Protein AF-A0A859QQT3-F1 (afdb_monomer_lite)

Sequence (83 aa):
MRIIVHNDKCQGHARCWAHAPDVFKLDDEGYILPGDIEVAERDELLATRGARSCPERALEIDRAFDALLDRFLFNQACGGFNT

Foldseek 3Di:
DKKAFQQVLWDLPLQLCVQPVPFFDADPSNGTDDDMTDDDPVCVVSNVRSCVRDPSSRIDDDPCVVVVVVVVVVCVVVPPPDD

Radius of gyration: 16.07 Å; chains: 1; bounding box: 49×36×29 Å

Organism: NCBI:txid375549

InterPro domains:
  IPR051269 Iron-sulfur cluster electron transport [PTHR36923] (1-62)

pLDDT: mean 87.72, std 15.72, range [51.12, 97.94]

Structure (mmCIF, N/CA/C/O backbone):
data_AF-A0A859QQT3-F1
#
_entry.id   AF-A0A859QQT3-F1
#
loop_
_atom_site.group_PDB
_atom_site.id
_atom_site.type_symbol
_atom_site.label_atom_id
_atom_site.label_alt_id
_atom_site.label_comp_id
_atom_site.label_asym_id
_atom_site.label_entity_id
_atom_site.label_seq_id
_atom_site.pdbx_PDB_ins_code
_atom_site.Cartn_x
_atom_site.Cartn_y
_atom_site.Cartn_z
_atom_site.occupancy
_atom_site.B_iso_or_equiv
_atom_site.auth_seq_id
_atom_site.auth_comp_id
_atom_site.auth_asym_id
_atom_site.auth_atom_id
_atom_site.pdbx_PDB_model_num
ATOM 1 N N . MET A 1 1 ? -6.414 5.113 10.166 1.00 92.38 1 MET A N 1
ATOM 2 C CA . MET A 1 1 ? -5.247 5.874 9.630 1.00 92.38 1 MET A CA 1
ATOM 3 C C . MET A 1 1 ? -5.213 5.837 8.101 1.00 92.38 1 MET A C 1
ATOM 5 O O . MET A 1 1 ? -5.897 5.003 7.515 1.00 92.38 1 MET A O 1
ATOM 9 N N . ARG A 1 2 ? -4.366 6.641 7.435 1.00 95.38 2 ARG A N 1
ATOM 10 C CA . ARG A 1 2 ? -4.176 6.585 5.969 1.00 95.38 2 ARG A CA 1
ATOM 11 C C . ARG A 1 2 ? -2.709 6.387 5.570 1.00 95.38 2 ARG A C 1
ATOM 13 O O . ARG A 1 2 ? -1.807 6.908 6.224 1.00 95.38 2 ARG A O 1
ATOM 20 N N . ILE A 1 3 ? -2.465 5.633 4.498 1.00 97.06 3 ILE A N 1
ATOM 21 C CA . ILE A 1 3 ? -1.154 5.527 3.845 1.00 97.06 3 ILE A CA 1
ATOM 22 C C . ILE A 1 3 ? -1.180 6.315 2.540 1.00 97.06 3 ILE A C 1
ATOM 24 O O . ILE A 1 3 ? -1.979 6.009 1.659 1.00 97.06 3 ILE A O 1
ATOM 28 N N . ILE A 1 4 ? -0.285 7.289 2.412 1.00 97.25 4 ILE A N 1
ATOM 29 C CA . ILE A 1 4 ? -0.076 8.043 1.175 1.00 97.25 4 ILE A CA 1
ATOM 30 C C . ILE A 1 4 ? 0.949 7.292 0.326 1.00 97.25 4 ILE A C 1
ATOM 32 O O . ILE A 1 4 ? 2.034 6.943 0.811 1.00 97.25 4 ILE A O 1
ATOM 36 N N . VAL A 1 5 ? 0.595 7.020 -0.931 1.00 97.69 5 VAL A N 1
ATOM 37 C CA . VAL A 1 5 ? 1.412 6.205 -1.840 1.00 97.69 5 VAL A CA 1
ATOM 38 C C . VAL A 1 5 ? 2.144 7.092 -2.846 1.00 97.69 5 VAL A C 1
ATOM 40 O O . VAL A 1 5 ? 1.556 7.629 -3.781 1.00 97.69 5 VAL A O 1
ATOM 43 N N . HIS A 1 6 ? 3.464 7.179 -2.693 1.00 97.62 6 HIS A N 1
ATOM 44 C CA . HIS A 1 6 ? 4.377 7.846 -3.625 1.00 97.62 6 HIS A CA 1
ATOM 45 C C . HIS A 1 6 ? 4.852 6.837 -4.677 1.00 97.62 6 HIS A C 1
ATOM 47 O O . HIS A 1 6 ? 5.896 6.195 -4.525 1.00 97.62 6 HIS A O 1
ATOM 53 N N . ASN A 1 7 ? 4.030 6.621 -5.707 1.00 95.38 7 ASN A N 1
ATOM 54 C CA . ASN A 1 7 ? 4.255 5.573 -6.710 1.00 95.38 7 ASN A CA 1
ATOM 55 C C . ASN A 1 7 ? 5.571 5.765 -7.491 1.00 95.38 7 ASN A C 1
ATOM 57 O O . ASN A 1 7 ? 6.261 4.794 -7.782 1.00 95.38 7 ASN A O 1
ATOM 61 N N . ASP A 1 8 ? 5.977 7.017 -7.707 1.00 96.56 8 ASP A N 1
ATOM 62 C CA . ASP A 1 8 ? 7.243 7.430 -8.328 1.00 96.56 8 ASP A CA 1
ATOM 63 C C . ASP A 1 8 ? 8.495 6.916 -7.595 1.00 96.56 8 ASP A C 1
ATOM 65 O O . ASP A 1 8 ? 9.546 6.723 -8.205 1.00 96.56 8 ASP A O 1
ATOM 69 N N . LYS A 1 9 ? 8.387 6.658 -6.287 1.00 97.44 9 LYS A N 1
ATOM 70 C CA . LYS A 1 9 ? 9.469 6.097 -5.466 1.00 97.44 9 LYS A CA 1
ATOM 71 C C . LYS A 1 9 ? 9.430 4.576 -5.386 1.00 97.44 9 LYS A C 1
ATOM 73 O O . LYS A 1 9 ? 10.359 3.971 -4.858 1.00 97.44 9 LYS A O 1
ATOM 78 N N . CYS A 1 10 ? 8.358 3.929 -5.839 1.00 97.94 10 CYS A N 1
ATOM 79 C CA . CYS A 1 10 ? 8.246 2.481 -5.749 1.00 97.94 10 CYS A CA 1
ATOM 80 C C . CYS A 1 10 ? 9.202 1.806 -6.742 1.00 97.94 10 CYS A C 1
ATOM 82 O O . CYS A 1 10 ? 9.265 2.178 -7.906 1.00 97.94 10 CYS A O 1
ATOM 84 N N . GLN A 1 11 ? 9.936 0.795 -6.277 1.00 97.62 11 GLN A N 1
ATOM 85 C CA . GLN A 1 11 ? 10.915 0.045 -7.078 1.00 97.62 11 GLN A CA 1
ATOM 86 C C . GLN A 1 11 ? 10.623 -1.469 -7.074 1.00 97.62 11 GLN A C 1
ATOM 88 O O . GLN A 1 11 ? 11.537 -2.278 -7.157 1.00 97.62 11 GLN A O 1
ATOM 93 N N . GLY A 1 12 ? 9.364 -1.877 -6.872 1.00 97.06 12 GLY A N 1
ATOM 94 C CA . GLY A 1 12 ? 8.959 -3.286 -7.015 1.00 97.06 12 GLY A CA 1
ATOM 95 C C . GLY A 1 12 ? 9.449 -4.262 -5.930 1.00 97.06 12 GLY A C 1
ATOM 96 O O . GLY A 1 12 ? 9.404 -5.472 -6.110 1.00 97.06 12 GLY A O 1
ATOM 97 N N . HIS A 1 13 ? 9.919 -3.784 -4.771 1.00 97.00 13 HIS A N 1
ATOM 98 C CA . HIS A 1 13 ? 10.481 -4.659 -3.724 1.00 97.00 13 HIS A CA 1
ATOM 99 C C . HIS A 1 13 ? 9.465 -5.592 -3.032 1.00 97.00 13 HIS A C 1
ATOM 101 O O . HIS A 1 13 ? 9.877 -6.455 -2.258 1.00 97.00 13 HIS A O 1
ATOM 107 N N . ALA A 1 14 ? 8.156 -5.357 -3.190 1.00 97.06 14 ALA A N 1
ATOM 108 C CA . ALA A 1 14 ? 7.057 -6.120 -2.577 1.00 97.06 14 ALA A CA 1
ATOM 109 C C . ALA A 1 14 ? 7.098 -6.309 -1.035 1.00 97.06 14 ALA A C 1
AT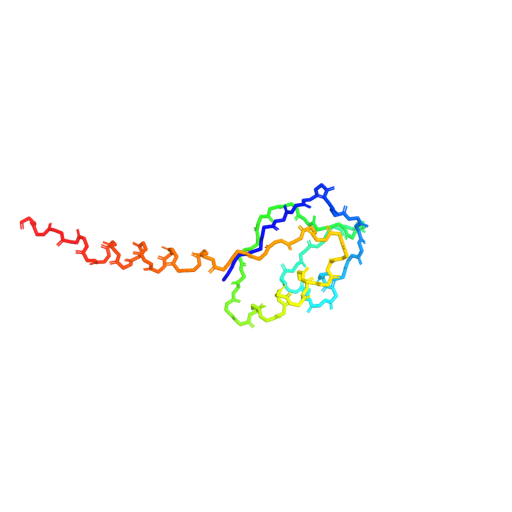OM 111 O O . ALA A 1 14 ? 6.324 -7.079 -0.464 1.00 97.06 14 ALA A O 1
ATOM 112 N N . ARG A 1 15 ? 7.963 -5.581 -0.313 1.00 97.62 15 ARG A N 1
ATOM 113 C CA . ARG A 1 15 ? 8.141 -5.727 1.147 1.00 97.62 15 ARG A CA 1
ATOM 114 C C . ARG A 1 15 ? 6.910 -5.309 1.947 1.00 97.62 15 ARG A C 1
ATOM 116 O O . ARG A 1 15 ? 6.586 -5.943 2.947 1.00 97.62 15 ARG A O 1
ATOM 123 N N . CYS A 1 16 ? 6.205 -4.272 1.498 1.00 97.94 16 CYS A N 1
ATOM 124 C CA . CYS A 1 16 ? 4.963 -3.832 2.129 1.00 97.94 16 CYS A CA 1
ATOM 125 C C . CYS A 1 16 ? 3.907 -4.944 2.110 1.00 97.94 16 CYS A C 1
ATOM 127 O O . CYS A 1 16 ? 3.375 -5.298 3.162 1.00 97.94 16 CYS A O 1
ATOM 129 N N . TRP A 1 17 ? 3.690 -5.552 0.944 1.00 97.81 17 TRP A N 1
ATOM 130 C CA . TRP A 1 17 ? 2.780 -6.678 0.758 1.00 97.81 17 TRP A CA 1
ATOM 131 C C . TRP A 1 17 ? 3.167 -7.887 1.610 1.00 97.81 17 TRP A C 1
ATOM 133 O O . TRP A 1 17 ? 2.309 -8.453 2.275 1.00 97.81 17 TRP A O 1
ATOM 143 N N . ALA A 1 18 ? 4.458 -8.224 1.698 1.00 97.25 18 ALA A N 1
ATOM 144 C CA . ALA A 1 18 ? 4.923 -9.338 2.529 1.00 97.25 18 ALA A CA 1
ATOM 145 C C . ALA A 1 18 ? 4.573 -9.182 4.025 1.00 97.25 18 ALA A C 1
ATOM 147 O O . ALA A 1 18 ? 4.419 -10.176 4.732 1.00 97.25 18 ALA A O 1
ATOM 148 N N . HIS A 1 19 ? 4.447 -7.945 4.519 1.00 97.31 19 HIS A N 1
ATOM 149 C CA . HIS A 1 19 ? 4.048 -7.670 5.901 1.00 97.31 19 HIS A CA 1
ATOM 150 C C . HIS A 1 19 ? 2.535 -7.527 6.098 1.00 97.31 19 HIS A C 1
ATOM 152 O O . HIS A 1 19 ? 2.053 -7.805 7.196 1.00 97.31 19 HIS A O 1
ATOM 158 N N . ALA A 1 20 ? 1.807 -7.052 5.087 1.00 97.19 20 ALA A N 1
ATOM 159 C CA . ALA A 1 20 ? 0.371 -6.799 5.170 1.00 97.19 20 ALA A CA 1
ATOM 160 C C . ALA A 1 20 ? -0.303 -7.004 3.795 1.00 97.19 20 ALA A C 1
ATOM 162 O O . ALA A 1 20 ? -0.656 -6.023 3.132 1.00 97.19 20 ALA A O 1
ATOM 163 N N . PRO A 1 21 ? -0.490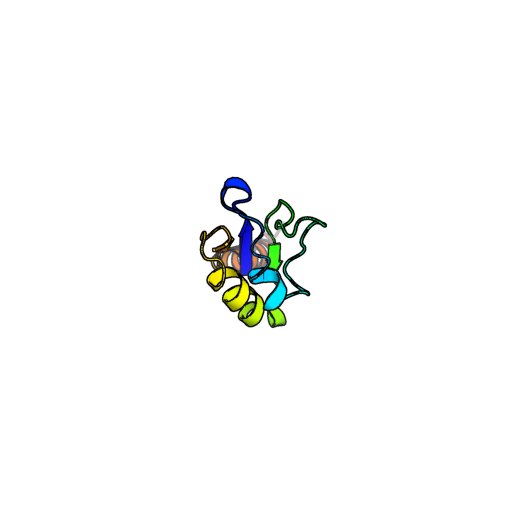 -8.262 3.353 1.00 96.31 21 PRO A N 1
ATOM 164 C CA . PRO A 1 21 ? -1.022 -8.583 2.020 1.00 96.31 21 PRO A CA 1
ATOM 165 C C . PRO A 1 21 ? -2.503 -8.203 1.861 1.00 96.31 21 PRO A C 1
ATOM 167 O O . PRO A 1 21 ? -3.010 -8.003 0.751 1.00 96.31 21 PRO A O 1
ATOM 170 N N . ASP A 1 22 ? -3.209 -8.067 2.981 1.00 96.00 22 ASP A N 1
ATOM 171 C CA . ASP A 1 22 ? -4.598 -7.620 3.005 1.00 96.00 22 ASP A CA 1
ATOM 172 C C . ASP A 1 22 ? -4.724 -6.104 2.803 1.00 96.00 22 ASP A C 1
ATOM 174 O O . ASP A 1 22 ? -5.721 -5.657 2.241 1.00 96.00 22 ASP A O 1
ATOM 178 N N . VAL A 1 23 ? -3.687 -5.335 3.166 1.00 97.00 23 VAL A N 1
ATOM 179 C CA . VAL A 1 23 ? -3.662 -3.864 3.086 1.00 97.00 23 VAL A CA 1
ATOM 180 C C . VAL A 1 23 ? -3.051 -3.381 1.775 1.00 97.00 23 VAL A C 1
ATOM 182 O O . VAL A 1 23 ? -3.634 -2.553 1.081 1.00 97.00 23 VAL A O 1
ATOM 185 N N . PHE A 1 24 ? -1.867 -3.882 1.425 1.00 97.44 24 PHE A N 1
ATOM 186 C CA . PHE A 1 24 ? -1.152 -3.443 0.232 1.00 97.44 24 PHE A CA 1
ATOM 187 C C . PHE A 1 24 ? -1.512 -4.350 -0.934 1.00 97.44 24 PHE A C 1
ATOM 189 O O . PHE A 1 24 ? -1.390 -5.565 -0.825 1.00 97.44 24 PHE A O 1
ATOM 196 N N . LYS A 1 25 ? -1.937 -3.770 -2.054 1.00 97.25 25 LYS A N 1
ATOM 197 C CA . LYS A 1 25 ? -2.184 -4.499 -3.301 1.00 97.25 25 LYS A CA 1
ATOM 198 C C . LYS A 1 25 ? -1.104 -4.131 -4.302 1.00 97.25 25 LYS A C 1
ATOM 200 O O . LYS A 1 25 ? -0.801 -2.950 -4.466 1.00 97.25 25 LYS A O 1
ATOM 205 N N . LEU A 1 26 ? -0.502 -5.151 -4.899 1.00 97.50 26 LEU A N 1
ATOM 206 C CA . LEU A 1 26 ? 0.533 -4.994 -5.911 1.00 97.50 26 LEU A CA 1
ATOM 207 C C . LEU A 1 26 ? -0.023 -5.382 -7.280 1.00 97.50 26 LEU A C 1
ATOM 209 O O . LEU A 1 26 ? -0.996 -6.136 -7.349 1.00 97.50 26 LEU A O 1
ATOM 213 N N . ASP A 1 27 ? 0.600 -4.876 -8.336 1.00 96.12 27 ASP A N 1
ATOM 214 C CA . ASP A 1 27 ? 0.451 -5.431 -9.678 1.00 96.12 27 ASP A CA 1
ATOM 215 C C . ASP A 1 27 ? 1.302 -6.700 -9.869 1.00 96.12 27 ASP A C 1
ATOM 217 O O . ASP A 1 27 ? 1.993 -7.166 -8.955 1.00 96.12 27 ASP A O 1
ATOM 221 N N . ASP A 1 28 ? 1.242 -7.261 -11.077 1.00 95.25 28 ASP A N 1
ATOM 222 C CA . ASP A 1 28 ? 1.955 -8.486 -11.447 1.00 95.25 28 ASP A CA 1
ATOM 223 C C . ASP A 1 28 ? 3.488 -8.311 -11.467 1.00 95.25 28 ASP A C 1
ATOM 225 O O . ASP A 1 28 ? 4.225 -9.295 -11.406 1.00 95.25 28 ASP A O 1
ATOM 229 N N . GLU A 1 29 ? 3.978 -7.069 -11.518 1.00 94.06 29 GLU A N 1
ATOM 230 C CA . GLU A 1 29 ? 5.403 -6.720 -11.501 1.00 94.06 29 GLU A CA 1
ATOM 231 C C . GLU A 1 29 ? 5.913 -6.412 -10.077 1.00 94.06 29 GLU A C 1
ATOM 233 O O . GLU A 1 29 ? 7.112 -6.218 -9.865 1.00 94.06 29 GLU A O 1
ATOM 238 N N . GLY A 1 30 ? 5.028 -6.419 -9.073 1.00 94.25 30 GLY A N 1
ATOM 239 C CA . GLY A 1 30 ? 5.362 -6.196 -7.665 1.00 94.25 30 GLY A CA 1
ATOM 240 C C . GLY A 1 30 ? 5.378 -4.723 -7.242 1.00 94.25 30 GLY A C 1
ATOM 241 O O . GLY A 1 30 ? 5.824 -4.412 -6.126 1.00 94.25 30 GLY A O 1
ATOM 242 N N . TYR A 1 31 ? 4.892 -3.814 -8.088 1.00 97.38 31 TYR A N 1
ATOM 243 C CA . TYR A 1 31 ? 4.705 -2.408 -7.743 1.00 97.38 31 TYR A CA 1
ATOM 244 C C . TYR A 1 31 ? 3.411 -2.219 -6.965 1.00 97.38 31 TYR A C 1
ATOM 246 O O . TYR A 1 31 ? 2.414 -2.897 -7.187 1.00 97.38 31 TYR A O 1
ATOM 254 N N . ILE A 1 32 ? 3.424 -1.275 -6.025 1.00 97.50 32 ILE A N 1
ATOM 255 C CA . ILE A 1 32 ? 2.208 -0.893 -5.307 1.00 97.50 32 ILE A CA 1
ATOM 256 C C . ILE A 1 32 ? 1.223 -0.248 -6.285 1.00 97.50 32 ILE A C 1
ATOM 258 O O . ILE A 1 32 ? 1.618 0.597 -7.089 1.00 97.50 32 ILE A O 1
ATOM 262 N N . LEU A 1 33 ? -0.056 -0.616 -6.202 1.00 97.31 33 LEU A N 1
ATOM 263 C CA . LEU A 1 33 ? -1.088 0.056 -6.988 1.00 97.31 33 LEU A CA 1
ATOM 264 C C . LEU A 1 33 ? -1.180 1.546 -6.599 1.00 97.31 33 LEU A C 1
ATOM 266 O O . LEU A 1 33 ? -0.973 1.892 -5.432 1.00 97.31 33 LEU A O 1
ATOM 270 N N . PRO A 1 34 ? -1.464 2.447 -7.556 1.00 95.56 34 PRO A N 1
ATOM 271 C CA . PRO A 1 34 ? -1.589 3.871 -7.276 1.00 95.56 34 PRO A CA 1
ATOM 272 C C . PRO A 1 34 ? -2.845 4.174 -6.450 1.00 95.56 34 PRO A C 1
ATOM 274 O O . PRO A 1 34 ? -3.887 3.544 -6.625 1.00 95.56 34 PRO A O 1
ATOM 277 N N . GLY A 1 35 ? -2.748 5.203 -5.608 1.00 96.12 35 GLY A N 1
ATOM 278 C CA . GLY A 1 35 ? -3.839 5.678 -4.759 1.00 96.12 35 GLY A CA 1
ATOM 279 C C . GLY A 1 35 ? -3.554 5.490 -3.272 1.00 96.12 35 GLY A C 1
ATOM 280 O O . GLY A 1 35 ? -2.900 4.533 -2.860 1.00 96.12 35 GLY A O 1
ATOM 281 N N . ASP A 1 36 ? -4.046 6.431 -2.471 1.00 95.81 36 ASP A N 1
ATOM 282 C CA . ASP A 1 36 ? -3.915 6.375 -1.019 1.00 95.81 36 ASP A CA 1
ATOM 283 C C . ASP A 1 36 ? -4.768 5.241 -0.439 1.00 95.81 36 ASP A C 1
ATOM 285 O O . ASP A 1 36 ? -5.845 4.922 -0.946 1.00 95.81 36 ASP A O 1
ATOM 289 N N . ILE A 1 37 ? -4.292 4.648 0.654 1.00 96.06 37 ILE A N 1
ATOM 290 C CA . ILE A 1 37 ? -4.921 3.487 1.283 1.00 96.06 37 ILE A CA 1
ATOM 291 C C . ILE A 1 37 ? -5.487 3.907 2.634 1.00 96.06 37 ILE A C 1
ATOM 293 O O . ILE A 1 37 ? -4.737 4.243 3.555 1.00 96.06 37 ILE A O 1
ATOM 297 N N . GLU A 1 38 ? -6.808 3.859 2.773 1.00 95.25 38 GLU A N 1
ATOM 298 C CA . GLU A 1 38 ? -7.456 3.905 4.082 1.00 95.25 38 GLU A CA 1
ATOM 299 C C . GLU A 1 38 ? -7.279 2.560 4.783 1.00 95.25 38 GLU A C 1
ATOM 301 O O . GLU A 1 38 ? -7.572 1.498 4.231 1.00 95.25 38 GLU A O 1
ATOM 306 N N . VAL A 1 39 ? -6.760 2.601 6.007 1.00 94.94 39 VAL A N 1
ATOM 307 C CA . VAL A 1 39 ? -6.430 1.401 6.773 1.00 94.94 39 VAL A CA 1
ATOM 308 C C . VAL A 1 39 ? -7.418 1.258 7.919 1.00 94.94 39 VAL A C 1
ATOM 310 O O . VAL A 1 39 ? -7.581 2.179 8.720 1.00 94.94 39 VAL A O 1
ATOM 313 N N . ALA A 1 40 ? -8.039 0.082 8.016 1.00 93.75 40 ALA A N 1
ATOM 314 C CA . ALA A 1 40 ? -8.900 -0.271 9.136 1.00 93.75 40 ALA A CA 1
ATOM 315 C C . ALA A 1 40 ? -8.107 -0.330 10.453 1.00 93.75 40 ALA A C 1
ATOM 317 O O . ALA A 1 40 ? -6.966 -0.787 10.471 1.00 93.75 40 ALA A O 1
ATOM 318 N N . GLU A 1 41 ? -8.744 0.035 11.569 1.00 92.06 41 GLU A N 1
ATOM 319 C CA . GLU A 1 41 ? -8.095 0.131 12.890 1.00 92.06 41 GLU A CA 1
ATOM 320 C C . GLU A 1 41 ? -7.348 -1.160 13.299 1.00 92.06 41 GLU A C 1
ATOM 322 O O . GLU A 1 41 ? -6.222 -1.136 13.797 1.00 92.06 41 GLU A O 1
ATOM 327 N N . ARG A 1 42 ? -7.935 -2.327 12.999 1.00 94.25 42 ARG A N 1
ATOM 328 C CA . ARG A 1 42 ? -7.325 -3.640 13.281 1.00 94.25 42 ARG A CA 1
ATOM 329 C C . ARG A 1 42 ? -6.025 -3.905 12.505 1.00 94.25 42 ARG A C 1
ATOM 331 O O . ARG A 1 42 ? -5.201 -4.699 12.951 1.00 94.25 42 ARG A O 1
ATOM 338 N N . ASP A 1 43 ? -5.851 -3.255 11.356 1.00 96.25 43 ASP A N 1
ATOM 339 C CA . ASP A 1 43 ? -4.764 -3.501 10.407 1.00 96.25 43 ASP A CA 1
ATOM 340 C C . ASP A 1 43 ? -3.652 -2.441 10.514 1.00 96.25 43 ASP A C 1
ATOM 342 O O . ASP A 1 43 ? -2.587 -2.597 9.914 1.00 96.25 43 ASP A O 1
ATOM 346 N N . GLU A 1 44 ? -3.828 -1.397 11.332 1.00 95.31 44 GLU A N 1
ATOM 347 C CA . GLU A 1 44 ? -2.891 -0.271 11.465 1.00 95.31 44 GLU A CA 1
ATOM 348 C C . GLU A 1 44 ? -1.472 -0.688 11.840 1.00 95.31 44 GLU A C 1
ATOM 350 O O . GLU A 1 44 ? -0.485 -0.140 11.334 1.00 95.31 44 GLU A O 1
ATOM 355 N N . LEU A 1 45 ? -1.345 -1.683 12.719 1.00 96.31 45 LEU A N 1
ATOM 356 C CA . LEU A 1 45 ? -0.043 -2.179 13.149 1.00 96.31 45 LEU A CA 1
ATOM 357 C C . LEU A 1 45 ? 0.688 -2.905 12.010 1.00 96.31 45 LEU A C 1
ATOM 359 O O . LEU A 1 45 ? 1.911 -2.777 11.882 1.00 96.31 45 LEU A O 1
ATOM 363 N N . LEU A 1 46 ? -0.043 -3.675 11.199 1.00 97.44 46 LEU A N 1
ATOM 364 C CA . LEU A 1 46 ? 0.506 -4.379 10.039 1.00 97.44 46 LEU A CA 1
ATOM 365 C C . LEU A 1 46 ? 0.820 -3.390 8.916 1.00 97.44 46 LEU A C 1
ATOM 367 O O . LEU A 1 46 ? 1.930 -3.411 8.387 1.00 97.44 46 LEU A O 1
ATOM 371 N N . ALA A 1 47 ? -0.086 -2.453 8.639 1.00 97.19 47 ALA A N 1
ATOM 372 C CA . ALA A 1 47 ? 0.117 -1.378 7.676 1.00 97.19 47 ALA A CA 1
ATOM 373 C C . ALA A 1 47 ? 1.331 -0.512 8.034 1.00 97.19 47 ALA A C 1
ATOM 375 O O . ALA A 1 47 ? 2.180 -0.251 7.186 1.00 97.19 47 ALA A O 1
ATOM 376 N N . THR A 1 48 ? 1.486 -0.137 9.308 1.00 97.12 48 THR A N 1
ATOM 377 C CA . THR A 1 48 ? 2.650 0.620 9.793 1.00 97.12 48 THR A CA 1
ATOM 378 C C . THR A 1 48 ? 3.948 -0.159 9.587 1.00 97.12 48 THR A C 1
ATOM 380 O O . THR A 1 48 ? 4.948 0.415 9.150 1.00 97.12 48 THR A O 1
ATOM 383 N N . ARG A 1 49 ? 3.959 -1.465 9.889 1.00 97.81 49 ARG A N 1
ATOM 384 C CA . ARG A 1 49 ? 5.132 -2.320 9.650 1.00 97.81 49 ARG A CA 1
ATOM 385 C C . ARG A 1 49 ? 5.449 -2.440 8.162 1.00 97.81 49 ARG A C 1
ATOM 387 O O . ARG A 1 49 ? 6.603 -2.250 7.786 1.00 97.81 49 ARG A O 1
ATOM 394 N N . GLY A 1 50 ? 4.444 -2.685 7.326 1.00 97.81 50 GLY A N 1
ATOM 395 C CA . GLY A 1 50 ? 4.609 -2.776 5.878 1.00 97.81 50 GLY A CA 1
ATOM 396 C C . GLY A 1 50 ? 5.110 -1.471 5.263 1.00 97.81 50 GLY A C 1
ATOM 397 O O . GLY A 1 50 ? 6.100 -1.496 4.534 1.00 97.81 50 GLY A O 1
ATOM 398 N N . ALA A 1 51 ? 4.535 -0.327 5.635 1.00 97.75 51 ALA A N 1
ATOM 399 C CA . ALA A 1 51 ? 4.991 0.983 5.175 1.00 97.75 51 ALA A CA 1
ATOM 400 C C . ALA A 1 51 ? 6.457 1.250 5.557 1.00 97.75 51 ALA A C 1
ATOM 402 O O . ALA A 1 51 ? 7.276 1.589 4.704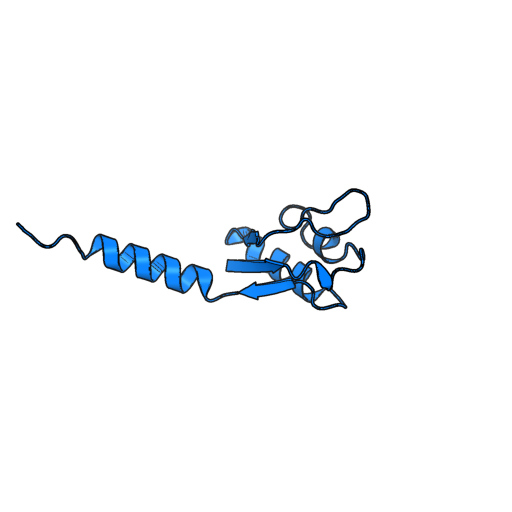 1.00 97.75 51 ALA A O 1
ATOM 403 N N . ARG A 1 52 ? 6.827 0.998 6.822 1.00 97.69 52 ARG A N 1
ATOM 404 C CA . ARG A 1 52 ? 8.205 1.180 7.321 1.00 97.69 52 ARG A CA 1
ATOM 405 C C . ARG A 1 52 ? 9.215 0.186 6.756 1.00 97.69 52 ARG A C 1
ATOM 407 O O . ARG A 1 52 ? 10.414 0.432 6.842 1.00 97.69 52 ARG A O 1
ATOM 414 N N . SER A 1 53 ? 8.755 -0.932 6.203 1.00 97.94 53 SER A N 1
ATOM 415 C CA . SER A 1 53 ? 9.634 -1.912 5.570 1.00 97.94 53 SER A CA 1
ATOM 416 C C . SER A 1 53 ? 10.172 -1.441 4.217 1.00 97.94 53 SER A C 1
ATOM 418 O O . SER A 1 53 ? 11.150 -2.016 3.741 1.00 97.94 53 SER A O 1
ATOM 420 N N . CYS A 1 54 ? 9.548 -0.434 3.595 1.00 97.81 54 CYS A N 1
ATOM 421 C CA . CYS A 1 54 ? 9.923 0.063 2.278 1.00 97.81 54 CYS A CA 1
ATOM 422 C C . CYS A 1 54 ? 11.289 0.779 2.330 1.00 97.81 54 CYS A C 1
ATOM 424 O O . CYS A 1 54 ? 11.393 1.814 2.995 1.00 97.81 54 CYS A O 1
ATOM 426 N N . PRO A 1 55 ? 12.326 0.282 1.625 1.00 97.19 55 PRO A N 1
ATOM 427 C CA . PRO A 1 55 ? 13.644 0.922 1.615 1.00 97.19 55 PRO A CA 1
ATOM 428 C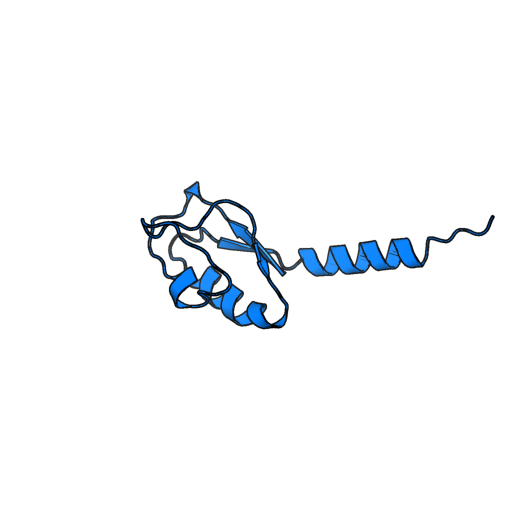 C . PRO A 1 55 ? 13.604 2.311 0.959 1.00 97.19 55 PRO A C 1
ATOM 430 O O . PRO A 1 55 ? 14.246 3.238 1.444 1.00 97.19 55 PRO A O 1
ATOM 433 N N . GLU A 1 56 ? 12.755 2.474 -0.058 1.00 97.88 56 GLU A N 1
ATOM 434 C CA . GLU A 1 56 ? 12.602 3.710 -0.838 1.00 97.88 56 GLU A CA 1
ATOM 435 C C . GLU A 1 56 ? 11.727 4.768 -0.159 1.00 97.88 56 GLU A C 1
ATOM 437 O O . GLU A 1 56 ? 11.589 5.886 -0.652 1.00 97.88 56 GLU A O 1
ATOM 442 N N . ARG A 1 57 ? 11.095 4.424 0.974 1.00 96.75 57 ARG A N 1
ATOM 443 C CA . ARG A 1 57 ? 10.131 5.293 1.673 1.00 96.75 57 ARG A CA 1
ATOM 444 C C . ARG A 1 57 ? 9.001 5.784 0.753 1.00 96.75 57 ARG A C 1
ATOM 446 O O . ARG A 1 57 ? 8.561 6.926 0.851 1.00 96.75 57 ARG A O 1
ATOM 453 N N . ALA A 1 58 ? 8.519 4.899 -0.1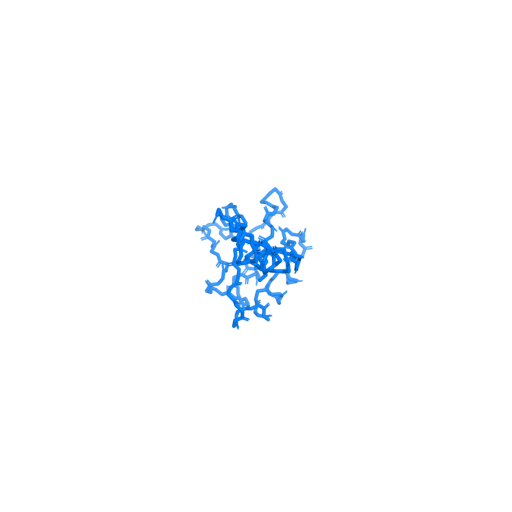18 1.00 97.81 58 ALA A N 1
ATOM 454 C CA . ALA A 1 58 ? 7.401 5.164 -1.025 1.00 97.81 58 ALA A CA 1
ATOM 455 C C . ALA A 1 58 ? 6.036 5.249 -0.310 1.00 97.81 58 ALA A C 1
ATOM 457 O O . ALA A 1 58 ? 5.045 5.632 -0.918 1.00 97.81 58 ALA A O 1
ATOM 458 N N . LEU A 1 59 ? 5.969 4.873 0.970 1.00 97.88 59 LEU A N 1
ATOM 459 C CA . LEU A 1 59 ? 4.736 4.799 1.750 1.00 97.88 59 LEU A CA 1
ATOM 460 C C . LEU A 1 59 ? 4.841 5.726 2.959 1.00 97.88 59 LEU A C 1
ATOM 462 O O . LEU A 1 59 ? 5.654 5.498 3.859 1.00 97.88 59 LEU A O 1
ATOM 466 N N . GLU A 1 60 ? 4.015 6.763 2.980 1.00 97.19 60 GLU A N 1
ATOM 467 C CA . GLU A 1 60 ? 3.936 7.731 4.070 1.00 97.19 60 GLU A CA 1
ATOM 468 C C . GLU A 1 60 ? 2.722 7.441 4.954 1.00 97.19 60 GLU A C 1
ATOM 470 O O . GLU A 1 60 ? 1.650 7.102 4.467 1.00 97.19 60 GLU A O 1
ATOM 475 N N . ILE A 1 61 ? 2.896 7.542 6.273 1.00 96.00 61 ILE A N 1
ATOM 476 C CA . ILE A 1 61 ? 1.835 7.262 7.243 1.00 96.00 61 ILE A CA 1
ATOM 477 C C . ILE A 1 61 ? 1.223 8.585 7.695 1.00 96.00 61 ILE A C 1
ATOM 479 O O . ILE A 1 61 ? 1.842 9.321 8.465 1.00 96.00 61 ILE A O 1
ATOM 483 N N . ASP A 1 62 ? -0.014 8.831 7.284 1.00 94.50 62 ASP A N 1
ATOM 484 C CA . ASP A 1 62 ? -0.828 9.953 7.732 1.00 94.50 62 ASP A CA 1
ATOM 485 C C . ASP A 1 62 ? -1.752 9.503 8.877 1.00 94.50 62 ASP A C 1
ATOM 487 O O . ASP A 1 62 ? -2.755 8.808 8.686 1.00 94.50 62 ASP A O 1
ATOM 491 N N . ARG A 1 63 ? -1.381 9.887 10.104 1.00 83.94 63 ARG A N 1
ATOM 492 C CA . ARG A 1 63 ? -2.164 9.621 11.326 1.00 83.94 63 ARG A CA 1
ATOM 493 C C . ARG A 1 63 ? -3.178 10.719 11.643 1.00 83.94 63 ARG A C 1
ATOM 495 O O . ARG A 1 63 ? -3.972 10.550 12.560 1.00 83.94 63 ARG A O 1
ATOM 502 N N . ALA A 1 64 ? -3.129 11.852 10.943 1.00 76.44 64 ALA A N 1
ATOM 503 C CA . ALA A 1 64 ? -4.042 12.964 11.195 1.00 76.44 64 ALA A CA 1
ATOM 504 C C . ALA A 1 64 ? -5.423 12.730 10.563 1.00 76.44 64 ALA A C 1
ATOM 506 O O . ALA A 1 64 ? -6.387 13.388 10.953 1.00 76.44 64 ALA A O 1
ATOM 507 N N . PHE A 1 65 ? -5.519 11.783 9.624 1.00 70.31 65 PHE A N 1
ATOM 508 C CA . PHE A 1 65 ? -6.747 11.473 8.901 1.00 70.31 65 PHE A CA 1
ATOM 509 C C . PHE A 1 65 ? -7.925 11.099 9.822 1.00 70.31 65 PHE A C 1
ATOM 511 O O . PHE A 1 65 ? -8.985 11.710 9.702 1.00 70.31 65 PHE A O 1
ATOM 518 N N . ASP A 1 66 ? -7.743 10.201 10.801 1.00 65.50 66 ASP A N 1
ATOM 519 C CA . ASP A 1 66 ? -8.847 9.809 11.703 1.00 65.50 66 ASP A CA 1
ATOM 520 C C . ASP A 1 66 ? -9.256 10.948 12.644 1.00 65.50 66 ASP A C 1
ATOM 522 O O . ASP A 1 66 ? -10.439 11.223 12.825 1.00 65.50 66 ASP A O 1
ATOM 526 N N . ALA A 1 67 ? -8.280 11.692 13.176 1.00 62.72 67 ALA A N 1
ATOM 527 C CA . ALA A 1 67 ? -8.545 12.797 14.097 1.00 62.72 67 ALA A CA 1
ATOM 528 C C . ALA A 1 67 ? -9.358 13.932 13.446 1.00 62.72 67 ALA A C 1
ATOM 530 O O . ALA A 1 67 ? -10.112 14.637 14.124 1.00 62.72 67 ALA A O 1
ATOM 531 N N . LEU A 1 68 ? -9.199 14.132 12.135 1.00 61.41 68 LEU A N 1
ATOM 532 C CA . LEU A 1 68 ? -9.974 15.108 11.373 1.00 61.41 68 LEU A CA 1
ATOM 533 C C . LEU A 1 68 ? -11.373 14.588 11.032 1.00 61.41 68 LEU A C 1
ATOM 535 O O . LEU A 1 68 ? -12.322 15.371 11.108 1.00 61.41 68 LEU A O 1
ATOM 539 N N . LEU A 1 69 ? -11.521 13.297 10.714 1.00 63.00 69 LEU A N 1
ATOM 540 C CA . LEU A 1 69 ? -12.824 12.690 10.434 1.00 63.00 69 LEU A CA 1
ATOM 541 C C . LEU A 1 69 ? -13.725 12.717 11.675 1.00 63.00 69 LEU A C 1
ATOM 543 O O . LEU A 1 69 ? -14.862 13.183 11.600 1.00 63.00 69 LEU A O 1
ATOM 547 N N . ASP A 1 70 ? -13.187 12.330 12.832 1.00 63.72 70 ASP A N 1
ATOM 548 C CA . ASP A 1 70 ? -13.910 12.351 14.107 1.00 63.72 70 ASP A CA 1
ATOM 549 C C . ASP A 1 70 ? -14.358 13.766 14.476 1.00 63.72 70 ASP A C 1
ATOM 551 O O . ASP A 1 70 ? -15.495 13.997 14.892 1.00 63.72 70 ASP A O 1
ATOM 555 N N . ARG A 1 71 ? -13.484 14.755 14.263 1.00 60.69 71 ARG A N 1
ATOM 556 C CA . ARG A 1 71 ? -13.796 16.163 14.529 1.00 60.69 71 ARG A CA 1
ATOM 557 C C . ARG A 1 71 ? -14.845 16.713 13.568 1.00 60.69 71 ARG A C 1
ATOM 559 O O . ARG A 1 71 ? -15.701 17.492 13.987 1.00 60.69 71 ARG A O 1
ATOM 566 N N . PHE A 1 72 ? -14.798 16.323 12.298 1.00 60.19 72 PHE A N 1
ATOM 567 C CA . PHE A 1 72 ? -15.773 16.744 11.296 1.00 60.19 72 PHE A CA 1
ATOM 568 C C . PHE A 1 72 ? -17.153 16.113 11.536 1.00 60.19 72 PHE A C 1
ATOM 570 O O . PHE A 1 72 ? -18.171 16.799 11.425 1.00 60.19 72 PHE A O 1
ATOM 577 N N . LEU A 1 73 ? -17.204 14.837 11.931 1.00 60.88 73 LEU A N 1
ATOM 578 C CA . LEU A 1 73 ? -18.444 14.156 12.315 1.00 60.88 73 LEU A CA 1
ATOM 579 C C . LEU A 1 73 ? -19.029 14.731 13.612 1.00 60.88 73 LEU A C 1
ATOM 581 O O . LEU A 1 73 ? -20.228 15.008 13.672 1.00 60.88 73 LEU A O 1
ATOM 585 N N . PHE A 1 74 ? -18.193 15.008 14.616 1.00 59.09 74 PHE A N 1
ATOM 586 C CA . PHE A 1 74 ? -18.634 15.645 15.859 1.00 59.09 74 PHE A CA 1
ATOM 587 C C . PHE A 1 74 ? -19.209 17.052 15.617 1.00 59.09 74 PHE A C 1
ATOM 589 O O . PHE A 1 74 ? -20.260 17.400 16.154 1.00 59.09 74 PHE A O 1
ATOM 596 N N . ASN A 1 75 ? -18.576 17.853 14.753 1.00 61.94 75 ASN A N 1
ATOM 597 C CA . ASN A 1 75 ? -19.051 19.204 14.445 1.00 61.94 75 ASN A CA 1
ATOM 598 C C . ASN A 1 75 ? -20.371 19.211 13.644 1.00 61.94 75 ASN A C 1
ATOM 600 O O . ASN A 1 75 ? -21.178 20.122 13.811 1.00 61.94 75 ASN A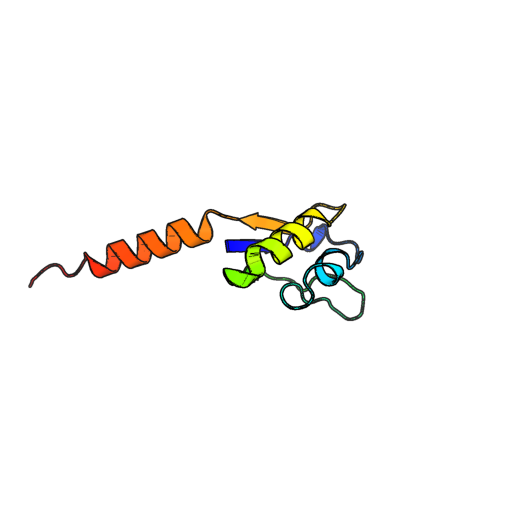 O 1
ATOM 604 N N . GLN A 1 76 ? -20.629 18.191 12.814 1.00 60.97 76 GLN A N 1
ATOM 605 C CA . GLN A 1 76 ? -21.926 18.020 12.140 1.00 60.97 76 GLN A CA 1
ATOM 606 C C . GLN A 1 76 ? -23.032 17.562 13.101 1.00 60.97 76 GLN A C 1
ATOM 608 O O . GLN A 1 76 ? -24.151 18.063 13.017 1.00 60.97 76 GLN A O 1
ATOM 613 N N . ALA A 1 77 ? -22.731 16.665 14.046 1.00 59.75 77 ALA A N 1
ATOM 614 C CA . ALA A 1 77 ? -23.707 16.183 15.027 1.00 59.75 77 ALA A CA 1
ATOM 615 C C . ALA A 1 77 ? -24.174 17.283 16.001 1.00 59.75 77 ALA A C 1
ATOM 617 O O . ALA A 1 77 ? -25.330 17.293 16.419 1.00 59.75 77 ALA A O 1
ATOM 618 N N . CYS A 1 78 ? -23.302 18.238 16.336 1.00 59.31 78 CYS A N 1
ATOM 619 C CA . CYS A 1 78 ? -23.645 19.382 17.187 1.00 59.31 78 CYS A CA 1
ATOM 620 C C . CYS A 1 78 ? -24.177 20.605 16.408 1.00 59.31 78 CYS A C 1
ATOM 622 O O . CYS A 1 78 ? -24.605 21.577 17.026 1.00 59.31 78 CYS A O 1
ATOM 624 N N . GLY A 1 79 ? -24.171 20.563 15.069 1.00 54.19 79 GLY A N 1
ATOM 625 C CA . GLY A 1 79 ? -24.590 21.649 14.174 1.00 54.19 79 GLY A CA 1
ATOM 626 C C . GLY A 1 79 ? -26.087 21.698 13.849 1.00 54.19 79 GLY A C 1
ATOM 627 O O . GLY A 1 79 ? -26.480 22.442 12.952 1.00 54.19 79 GLY A O 1
ATOM 628 N N . GLY A 1 80 ? -26.928 20.936 14.558 1.00 52.59 80 GLY A N 1
ATOM 629 C CA . GLY A 1 80 ? -28.387 21.068 14.518 1.00 52.59 80 GLY A CA 1
ATOM 630 C C . GLY A 1 80 ? -28.837 22.385 15.154 1.00 52.59 80 GLY A C 1
ATOM 631 O O . GLY A 1 80 ? -29.372 22.399 16.260 1.00 52.59 80 GLY A O 1
ATOM 632 N N . PHE A 1 81 ? -28.568 23.502 14.477 1.00 54.09 81 PHE A N 1
ATOM 633 C CA . PHE A 1 81 ? -29.056 24.820 14.855 1.00 54.09 81 PHE A CA 1
ATOM 634 C C . PHE A 1 81 ? -30.573 24.842 14.636 1.00 54.09 81 PHE A C 1
ATOM 636 O O . PHE A 1 81 ? -31.056 24.894 13.507 1.00 54.09 81 PHE A O 1
ATOM 643 N N . ASN A 1 82 ? -31.284 24.715 15.754 1.00 51.94 82 ASN A N 1
ATOM 644 C CA . ASN A 1 82 ? -32.706 24.971 15.971 1.00 51.94 82 ASN A CA 1
ATOM 645 C C . ASN A 1 82 ? -33.256 26.061 15.023 1.00 51.94 82 ASN A C 1
ATOM 647 O O . ASN A 1 82 ? -32.882 27.229 15.153 1.00 51.94 82 ASN A O 1
ATOM 651 N N . THR A 1 83 ? -34.144 25.684 14.099 1.00 51.12 83 THR A N 1
ATOM 652 C CA . THR A 1 83 ? -35.202 26.585 13.597 1.00 51.12 83 THR A CA 1
ATOM 653 C C . THR A 1 83 ? -36.270 26.781 14.654 1.00 51.12 83 THR A C 1
ATOM 655 O O . THR A 1 83 ? -36.629 25.764 15.290 1.00 51.12 83 THR A O 1
#

Secondary structure (DSSP, 8-state):
-EEEE-GGG--S--HHHHH-TTT--B-TTSPBPSS-EE--GGGHHHHHHHHHT-TT--EEEE-HHHHHHHHHHHHHHT-----